Protein AF-A0A9X1QTQ3-F1 (afdb_monomer)

InterPro domains:
  IPR058598 Glycine zipper-like domain [PF26273] (4-44)

Mean predicted aligned error: 7.41 Å

Radius of gyration: 13.49 Å; Cα contacts (8 Å, |Δi|>4): 47; chains: 1; bounding box: 36×21×34 Å

Secondary structure (DSSP, 8-state):
-------TTHHHHHHHHHHHHHHHHTT-HHHHHHHHHHHHHHHHHHHHGGG-

Solvent-accessible surface area (backbone atoms only — not comparable to full-atom values): 2856 Å² total; per-residue (Å²): 136,86,80,76,77,71,72,75,60,54,47,30,52,50,18,39,53,50,11,45,55,52,5,61,75,64,78,41,43,7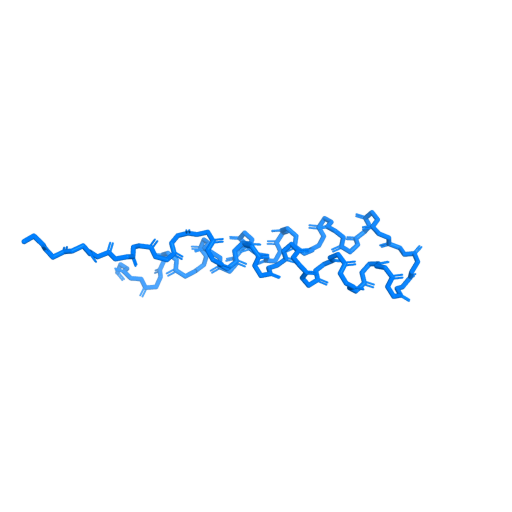4,63,29,33,54,48,13,40,51,52,6,46,47,53,43,55,58,52,61,64,72,75,111

Organism: NCBI:txid2874475

Foldseek 3Di:
DDPPPPCQCVLQVQLQVQLCVVCVVVVNNVVSNVRSNVRSVCVRVVVVVVVD

Sequence (52 aa):
MNIKKNKKGVKLGIGIILGTVVGYLTSNMGLWFVLGIAIGAALEYGTYNKQS

Structure (mmCIF, N/CA/C/O backbone):
data_AF-A0A9X1QTQ3-F1
#
_entry.id   AF-A0A9X1QTQ3-F1
#
loop_
_atom_site.group_PDB
_atom_site.id
_atom_site.type_symbol
_atom_site.label_atom_id
_atom_site.label_alt_id
_atom_site.label_comp_id
_atom_site.label_asym_id
_atom_site.label_entity_id
_atom_site.label_seq_id
_atom_site.pdbx_PDB_ins_code
_atom_site.Cartn_x
_atom_site.Cartn_y
_atom_site.Cartn_z
_atom_site.occupancy
_atom_site.B_iso_or_equiv
_atom_site.auth_seq_id
_atom_site.auth_comp_id
_atom_site.auth_asym_id
_atom_site.auth_atom_id
_atom_site.pdbx_PDB_model_num
ATOM 1 N N . MET A 1 1 ? -25.222 -11.349 21.425 1.00 39.28 1 MET A N 1
ATOM 2 C CA . MET A 1 1 ? -23.763 -11.107 21.357 1.00 39.28 1 MET A CA 1
ATOM 3 C C . MET A 1 1 ? -23.487 -10.188 20.170 1.00 39.28 1 MET A C 1
ATOM 5 O O . MET A 1 1 ? -23.734 -10.590 19.043 1.00 39.28 1 MET A O 1
ATOM 9 N N . ASN A 1 2 ? -23.104 -8.928 20.400 1.00 43.72 2 ASN A N 1
ATOM 10 C CA . ASN A 1 2 ? -22.901 -7.951 19.324 1.00 43.72 2 ASN A CA 1
ATOM 11 C C . ASN A 1 2 ? -21.416 -7.969 18.929 1.00 43.72 2 ASN A C 1
ATOM 13 O O . ASN A 1 2 ? -20.578 -7.386 19.617 1.00 43.72 2 ASN A O 1
ATOM 17 N N . ILE A 1 3 ? -21.070 -8.728 17.885 1.00 60.41 3 ILE A N 1
ATOM 18 C CA . ILE A 1 3 ? -19.685 -8.859 17.419 1.00 60.41 3 ILE A CA 1
ATOM 19 C C . ILE A 1 3 ? -19.300 -7.543 16.735 1.00 60.41 3 ILE A C 1
ATOM 21 O O . ILE A 1 3 ? -19.546 -7.342 15.544 1.00 60.41 3 ILE A O 1
ATOM 25 N N . LYS A 1 4 ? -18.696 -6.617 17.490 1.00 57.78 4 LYS A N 1
ATOM 26 C CA . LYS A 1 4 ? -18.002 -5.466 16.904 1.00 57.78 4 LYS A CA 1
ATOM 27 C C . LYS A 1 4 ? -16.847 -6.026 16.079 1.00 57.78 4 LYS A C 1
ATOM 29 O O 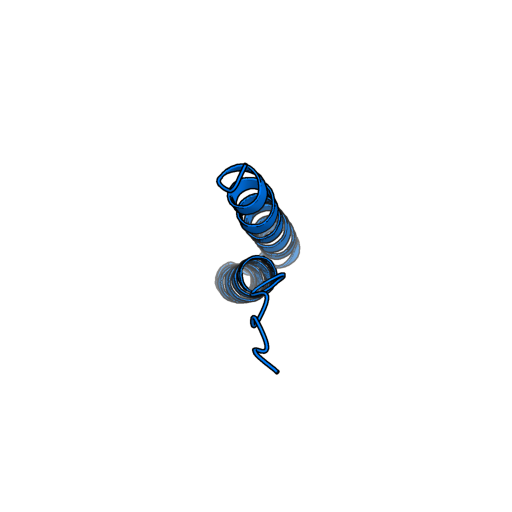. LYS A 1 4 ? -15.819 -6.416 16.624 1.00 57.78 4 LYS A O 1
ATOM 34 N N . LYS A 1 5 ? -17.038 -6.090 14.761 1.00 54.81 5 LYS A N 1
ATOM 35 C CA . LYS A 1 5 ? -15.996 -6.419 13.785 1.00 54.81 5 LYS A CA 1
ATOM 36 C C . LYS A 1 5 ? -14.942 -5.325 13.874 1.00 54.81 5 LYS A C 1
ATOM 38 O O . LYS A 1 5 ? -15.076 -4.276 13.245 1.00 54.81 5 LYS A O 1
ATOM 43 N N . ASN A 1 6 ? -13.960 -5.528 14.742 1.00 61.81 6 ASN A N 1
ATOM 44 C CA . ASN A 1 6 ? -12.869 -4.595 14.904 1.00 61.81 6 ASN A CA 1
ATOM 45 C C . ASN A 1 6 ? -12.054 -4.684 13.614 1.00 61.81 6 ASN A C 1
ATOM 47 O O . ASN A 1 6 ? -11.389 -5.687 13.377 1.00 61.81 6 ASN A O 1
ATOM 51 N N . LYS A 1 7 ? -12.188 -3.682 12.736 1.00 67.94 7 LYS A N 1
ATOM 52 C CA . LYS A 1 7 ? -11.517 -3.607 11.426 1.00 67.94 7 LYS A CA 1
ATOM 53 C C . LYS A 1 7 ? -10.015 -3.319 11.591 1.00 67.94 7 LYS A C 1
ATOM 55 O O . LYS A 1 7 ? -9.443 -2.575 10.802 1.00 67.94 7 LYS A O 1
ATOM 60 N N . LYS A 1 8 ? -9.412 -3.870 12.643 1.00 67.69 8 LYS A N 1
ATOM 61 C CA . LYS A 1 8 ? -7.988 -3.815 12.925 1.00 67.69 8 LYS A CA 1
ATOM 62 C C . LYS A 1 8 ? -7.251 -4.596 11.854 1.00 67.69 8 LYS A C 1
ATOM 64 O O . LYS A 1 8 ? -7.589 -5.746 11.589 1.00 67.69 8 LYS A O 1
ATOM 69 N N . GLY A 1 9 ? -6.277 -3.956 11.229 1.00 75.94 9 GLY A N 1
ATOM 70 C CA . GLY A 1 9 ? -5.414 -4.551 10.214 1.00 75.94 9 GLY A CA 1
ATOM 71 C C . GLY A 1 9 ? -5.964 -4.494 8.791 1.00 75.94 9 GLY A C 1
ATOM 72 O O . GLY A 1 9 ? -5.243 -4.843 7.860 1.00 75.94 9 GLY A O 1
ATOM 73 N N . VAL A 1 10 ? -7.192 -4.002 8.578 1.00 84.62 10 VAL A N 1
ATOM 74 C CA . VAL A 1 10 ? -7.721 -3.815 7.216 1.00 84.62 10 VAL A CA 1
ATOM 75 C C . VAL A 1 10 ? -6.908 -2.751 6.475 1.00 84.62 10 VAL A C 1
ATOM 77 O O . VAL A 1 10 ? -6.614 -2.924 5.294 1.00 84.62 10 VAL A O 1
ATOM 80 N N . LYS A 1 11 ? -6.492 -1.672 7.154 1.00 84.12 11 LYS A N 1
ATOM 81 C CA . LYS A 1 11 ? -5.726 -0.588 6.514 1.00 84.12 11 LYS A CA 1
ATOM 82 C C . LYS A 1 11 ? -4.290 -1.015 6.230 1.00 84.12 11 LYS A C 1
ATOM 84 O O . LYS A 1 11 ? -3.766 -0.702 5.164 1.00 84.12 11 LYS A O 1
ATOM 89 N N . LEU A 1 12 ? -3.704 -1.805 7.131 1.00 88.12 12 LEU A N 1
ATOM 90 C CA . LEU A 1 12 ? -2.411 -2.449 6.906 1.00 88.12 12 LEU A CA 1
ATOM 91 C C . LEU A 1 12 ? -2.452 -3.381 5.684 1.00 88.12 12 LEU A C 1
ATOM 93 O O . LEU A 1 12 ? -1.602 -3.272 4.804 1.00 88.12 12 LEU A O 1
ATOM 97 N N . GLY A 1 13 ? -3.470 -4.244 5.593 1.00 89.19 13 GLY A N 1
ATOM 98 C CA . GLY A 1 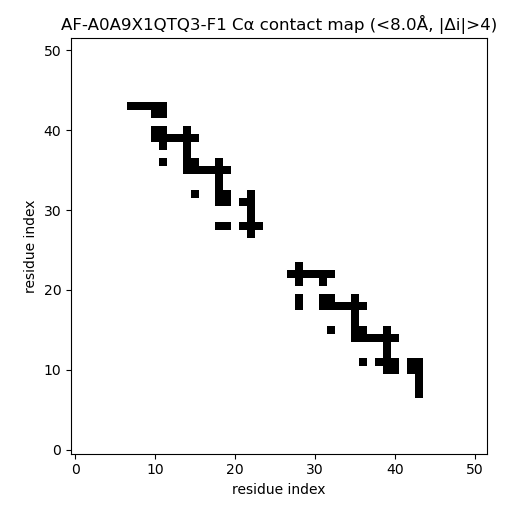13 ? -3.650 -5.154 4.459 1.00 89.19 13 GLY A CA 1
ATOM 99 C C . GLY A 1 13 ? -3.792 -4.422 3.121 1.00 89.19 13 GLY A C 1
ATOM 100 O O . GLY A 1 13 ? -3.177 -4.822 2.134 1.00 89.19 13 GLY A O 1
ATOM 101 N N . ILE A 1 14 ? -4.528 -3.306 3.095 1.00 90.44 14 ILE A N 1
ATOM 102 C CA . ILE A 1 14 ? -4.655 -2.453 1.901 1.00 90.44 14 ILE A CA 1
ATOM 103 C C . ILE A 1 14 ? -3.295 -1.867 1.492 1.00 90.44 14 ILE A C 1
ATOM 105 O O . ILE A 1 14 ? -2.959 -1.893 0.309 1.00 90.44 14 ILE A O 1
ATOM 109 N N . GLY A 1 15 ? -2.496 -1.385 2.450 1.00 91.06 15 GLY A N 1
ATOM 110 C CA . GLY A 1 15 ? -1.153 -0.860 2.182 1.00 91.06 15 GLY A CA 1
ATOM 111 C C . GLY A 1 15 ? -0.211 -1.902 1.571 1.00 91.06 15 GLY A C 1
ATOM 112 O O . GLY A 1 15 ? 0.493 -1.602 0.608 1.00 91.06 15 GLY A O 1
ATOM 113 N N . ILE A 1 16 ? -0.254 -3.145 2.061 1.00 92.44 16 ILE A N 1
ATOM 114 C CA . ILE A 1 16 ? 0.550 -4.260 1.530 1.00 92.44 16 ILE A CA 1
ATOM 115 C C . ILE A 1 16 ? 0.148 -4.595 0.090 1.00 92.44 16 ILE A C 1
ATOM 117 O O . ILE A 1 16 ? 1.013 -4.719 -0.780 1.00 92.44 16 ILE A O 1
ATOM 121 N N . ILE A 1 17 ? -1.156 -4.723 -0.179 1.00 93.38 17 ILE A N 1
ATOM 122 C CA . ILE A 1 17 ? -1.664 -5.053 -1.519 1.00 93.38 17 ILE A CA 1
ATOM 123 C C . ILE A 1 17 ? -1.284 -3.948 -2.510 1.00 93.38 17 ILE A C 1
ATOM 125 O O . ILE A 1 17 ? -0.721 -4.240 -3.563 1.00 93.38 17 ILE A O 1
ATOM 129 N N . LEU A 1 18 ? -1.517 -2.681 -2.154 1.00 92.12 18 LEU A N 1
ATOM 130 C CA . LEU A 1 18 ? -1.158 -1.541 -3.001 1.00 92.12 18 LEU A CA 1
ATOM 131 C C . LEU A 1 18 ? 0.353 -1.451 -3.235 1.00 92.12 18 LEU A C 1
ATOM 133 O O . LEU A 1 18 ? 0.776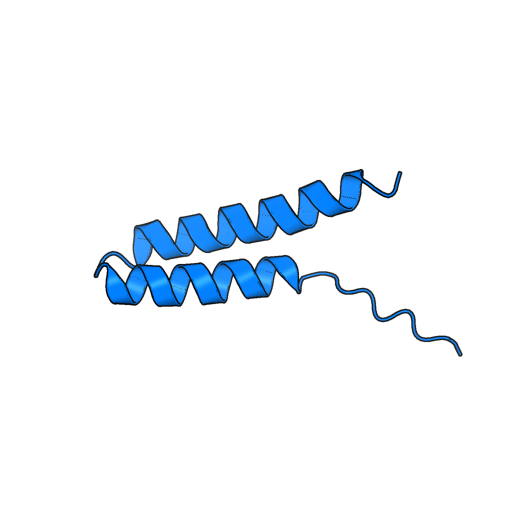 -1.307 -4.379 1.00 92.12 18 LEU A O 1
ATOM 137 N N . GLY A 1 19 ? 1.170 -1.597 -2.189 1.00 91.94 19 GLY A N 1
ATOM 138 C CA . GLY A 1 19 ? 2.631 -1.594 -2.314 1.00 91.94 19 GLY A CA 1
ATOM 139 C C . GLY A 1 19 ? 3.151 -2.718 -3.209 1.00 91.94 19 GLY A C 1
ATOM 140 O O . GLY A 1 19 ? 4.075 -2.508 -3.992 1.00 91.94 19 GLY A O 1
ATOM 141 N N . THR A 1 20 ? 2.513 -3.889 -3.163 1.00 92.62 20 THR A N 1
ATOM 142 C CA . THR A 1 20 ? 2.867 -5.031 -4.019 1.00 92.62 20 THR A CA 1
ATOM 143 C C . THR A 1 20 ? 2.498 -4.777 -5.480 1.00 92.62 20 THR A C 1
ATOM 145 O O . THR A 1 20 ? 3.326 -4.996 -6.361 1.00 92.62 20 THR A O 1
ATOM 148 N N . VAL A 1 21 ? 1.288 -4.272 -5.753 1.00 94.38 21 VAL A N 1
A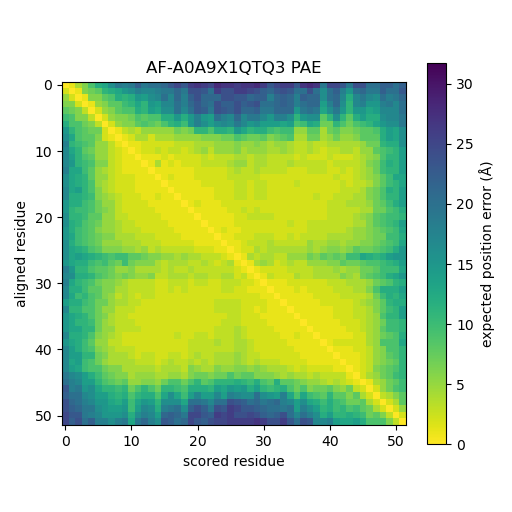TOM 149 C CA . VAL A 1 21 ? 0.835 -3.960 -7.122 1.00 94.38 21 VAL A CA 1
ATOM 150 C C . VAL A 1 21 ? 1.695 -2.859 -7.742 1.00 94.38 21 VAL A C 1
ATOM 152 O O . VAL A 1 21 ? 2.195 -3.021 -8.853 1.00 94.38 21 VAL A O 1
ATOM 155 N N . VAL A 1 22 ? 1.931 -1.763 -7.019 1.00 92.88 22 VAL A N 1
ATOM 156 C CA . VAL A 1 22 ? 2.764 -0.652 -7.509 1.00 92.88 22 VAL A CA 1
ATOM 157 C C . VAL A 1 22 ? 4.226 -1.084 -7.659 1.00 92.88 22 VAL A C 1
ATOM 159 O O . VAL A 1 22 ? 4.875 -0.746 -8.651 1.00 92.88 22 VAL A O 1
ATOM 162 N N . GLY A 1 23 ? 4.740 -1.880 -6.719 1.00 94.06 23 GLY A N 1
ATOM 163 C CA . GLY A 1 23 ? 6.092 -2.430 -6.780 1.00 94.06 23 GLY A CA 1
ATOM 164 C C . GLY A 1 23 ? 6.313 -3.371 -7.959 1.00 94.06 23 GLY A C 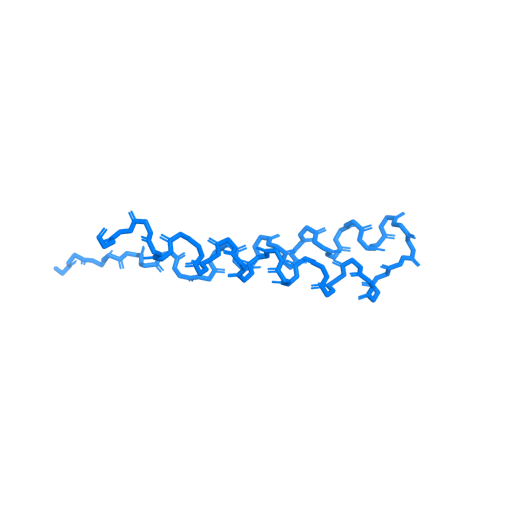1
ATOM 165 O O . GLY A 1 23 ? 7.371 -3.304 -8.587 1.00 94.06 23 GLY A O 1
ATOM 166 N N . TYR A 1 24 ? 5.310 -4.188 -8.296 1.00 92.81 24 TYR A N 1
ATOM 167 C CA . TYR A 1 24 ? 5.311 -5.017 -9.501 1.00 92.81 24 TYR A CA 1
ATOM 168 C C . TYR A 1 24 ? 5.338 -4.157 -10.769 1.00 92.81 24 TYR A C 1
ATOM 170 O O . TYR A 1 24 ? 6.188 -4.367 -11.627 1.00 92.81 24 TYR A O 1
ATOM 178 N N . LEU A 1 25 ? 4.474 -3.139 -10.857 1.00 94.56 25 LEU A N 1
ATOM 179 C CA . LEU A 1 25 ? 4.399 -2.252 -12.025 1.00 94.56 25 LEU A CA 1
ATOM 180 C C . LEU A 1 25 ? 5.670 -1.419 -12.243 1.00 94.56 25 LEU A C 1
ATOM 182 O O . LEU A 1 25 ? 6.003 -1.089 -13.376 1.00 94.56 25 LEU A O 1
ATOM 186 N N . THR A 1 26 ? 6.382 -1.085 -11.169 1.00 92.69 26 THR A N 1
ATOM 187 C CA . THR A 1 26 ? 7.581 -0.232 -11.223 1.00 92.69 26 THR A CA 1
ATOM 188 C C . THR A 1 26 ? 8.877 -1.049 -11.322 1.00 92.69 26 THR A C 1
ATOM 190 O O . THR A 1 26 ? 9.963 -0.471 -11.288 1.00 92.69 26 THR A O 1
ATOM 193 N N . SER A 1 27 ? 8.804 -2.389 -11.384 1.00 90.94 27 SER A N 1
ATOM 194 C CA . SER A 1 27 ? 9.962 -3.303 -11.293 1.00 90.94 27 SER A CA 1
ATOM 195 C C . SER A 1 27 ? 10.877 -3.026 -10.086 1.00 90.94 27 SER A C 1
ATOM 197 O O . SER A 1 27 ? 12.061 -3.349 -10.090 1.00 90.94 27 SER A O 1
ATOM 199 N N . ASN A 1 28 ? 10.322 -2.417 -9.034 1.00 90.38 28 ASN A N 1
ATOM 200 C CA . ASN A 1 28 ? 11.030 -1.977 -7.832 1.00 90.38 28 ASN A CA 1
ATOM 201 C C . ASN A 1 28 ? 10.262 -2.445 -6.592 1.00 90.38 28 ASN A C 1
ATOM 203 O O . ASN A 1 28 ? 9.805 -1.650 -5.767 1.00 90.38 28 ASN A O 1
ATOM 207 N N . MET A 1 29 ? 10.097 -3.767 -6.480 1.00 89.69 29 MET A N 1
ATOM 208 C CA . MET A 1 29 ? 9.314 -4.391 -5.412 1.00 89.69 29 MET A CA 1
ATOM 209 C C . MET A 1 29 ? 9.839 -4.067 -4.017 1.00 89.69 29 MET A C 1
ATOM 211 O O . MET A 1 29 ? 9.041 -3.746 -3.149 1.00 89.69 29 MET A O 1
ATOM 215 N N . GLY A 1 30 ? 11.156 -4.107 -3.789 1.00 90.56 30 GLY A N 1
ATOM 216 C CA . GLY A 1 30 ? 11.717 -3.906 -2.447 1.00 90.56 30 GLY A CA 1
ATOM 217 C C . GLY A 1 30 ? 11.354 -2.548 -1.837 1.00 90.56 30 GLY A C 1
ATOM 218 O O . GLY A 1 30 ? 10.951 -2.472 -0.680 1.00 90.56 30 GLY A O 1
ATOM 219 N N . LEU A 1 31 ? 11.424 -1.483 -2.637 1.00 92.50 31 LEU A N 1
ATOM 220 C CA . LEU A 1 31 ? 11.166 -0.117 -2.180 1.00 92.50 31 LEU A CA 1
ATOM 221 C C . LEU A 1 31 ? 9.664 0.118 -1.958 1.00 92.50 31 LEU A C 1
ATOM 223 O O . LEU A 1 31 ? 9.248 0.578 -0.895 1.00 92.50 31 LEU A O 1
ATOM 227 N N . TRP A 1 32 ? 8.838 -0.270 -2.932 1.00 93.06 32 TRP A N 1
ATOM 228 C CA . TRP A 1 32 ? 7.387 -0.078 -2.877 1.00 93.06 32 TRP A CA 1
ATOM 229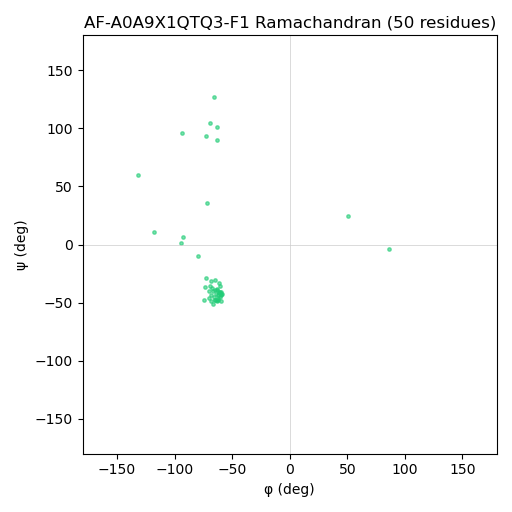 C C . TRP A 1 32 ? 6.674 -1.005 -1.890 1.00 93.06 32 TRP A C 1
ATOM 231 O O . TRP A 1 32 ? 5.659 -0.612 -1.317 1.00 93.06 32 TRP A O 1
ATOM 241 N N . PHE A 1 33 ? 7.210 -2.197 -1.634 1.00 91.44 33 PHE A N 1
ATOM 242 C CA . PHE A 1 33 ? 6.680 -3.111 -0.624 1.00 91.44 33 PHE A CA 1
ATOM 243 C C . PHE A 1 33 ? 6.883 -2.557 0.790 1.00 91.44 33 PHE A C 1
ATOM 245 O O . PHE A 1 33 ? 5.926 -2.469 1.561 1.00 91.44 33 PHE A O 1
ATOM 252 N N . VAL A 1 34 ? 8.101 -2.099 1.108 1.00 93.06 34 VAL A N 1
ATOM 253 C CA . VAL A 1 34 ? 8.403 -1.447 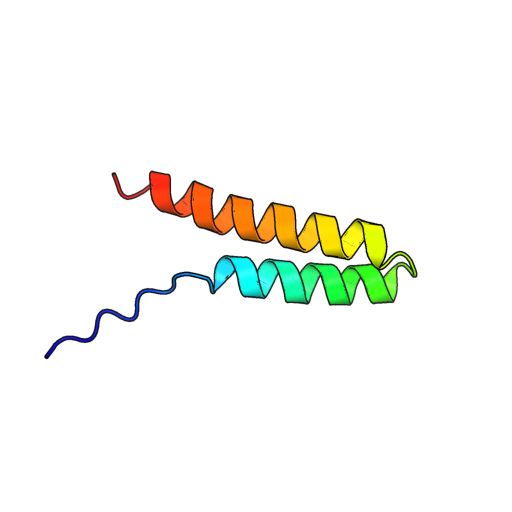2.394 1.00 93.06 34 VAL A CA 1
ATOM 254 C C . VAL A 1 34 ? 7.570 -0.176 2.560 1.00 93.06 34 VAL A C 1
ATOM 256 O O . VAL A 1 34 ? 6.995 0.049 3.625 1.00 93.06 34 VAL A O 1
ATOM 259 N N . LEU A 1 35 ? 7.433 0.618 1.494 1.00 93.31 35 LEU A N 1
ATOM 260 C CA . LEU A 1 35 ? 6.614 1.828 1.504 1.00 93.31 35 LEU A CA 1
ATOM 261 C C . LEU A 1 35 ? 5.123 1.519 1.723 1.00 93.31 35 LEU A C 1
ATOM 263 O O . LEU A 1 35 ? 4.471 2.182 2.527 1.00 93.31 35 LEU A O 1
ATOM 267 N N . GLY A 1 36 ? 4.591 0.479 1.078 1.00 92.81 36 GLY A N 1
ATOM 268 C CA . GLY A 1 36 ? 3.213 0.020 1.270 1.00 92.81 36 GLY A CA 1
ATOM 269 C C . GLY A 1 36 ? 2.928 -0.440 2.701 1.00 92.81 36 GLY A C 1
ATOM 270 O O . GLY A 1 36 ? 1.893 -0.079 3.268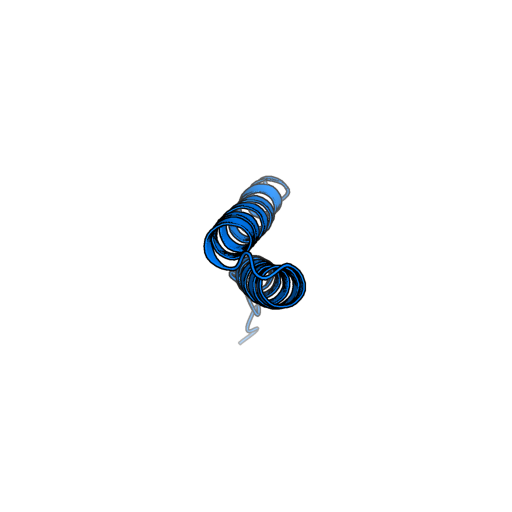 1.00 92.81 36 GLY A O 1
ATOM 271 N N . ILE A 1 37 ? 3.866 -1.163 3.324 1.00 92.00 37 ILE A N 1
ATOM 272 C CA . ILE A 1 37 ? 3.774 -1.556 4.739 1.00 92.00 37 ILE A CA 1
ATOM 273 C C . ILE A 1 37 ? 3.813 -0.324 5.646 1.00 92.00 37 ILE A C 1
ATOM 275 O O . ILE A 1 37 ? 2.960 -0.195 6.523 1.00 92.00 37 ILE A O 1
ATOM 279 N N . ALA A 1 38 ? 4.762 0.592 5.432 1.00 92.75 38 ALA A N 1
ATOM 280 C CA . ALA A 1 38 ? 4.911 1.795 6.249 1.00 92.75 38 ALA A CA 1
ATOM 281 C C . ALA A 1 38 ? 3.658 2.684 6.192 1.00 92.75 38 ALA A C 1
ATOM 283 O O . ALA A 1 38 ? 3.153 3.109 7.231 1.00 92.75 38 ALA A O 1
ATOM 284 N N . ILE A 1 39 ? 3.105 2.903 4.994 1.00 91.00 39 ILE A N 1
ATOM 285 C CA . ILE A 1 39 ? 1.868 3.671 4.797 1.00 91.00 39 ILE A CA 1
ATOM 286 C C . ILE A 1 39 ? 0.673 2.939 5.421 1.00 91.00 39 ILE A C 1
ATOM 288 O O . ILE A 1 39 ? -0.114 3.553 6.141 1.00 91.00 39 ILE A O 1
ATOM 292 N N . GLY A 1 40 ? 0.542 1.628 5.199 1.00 89.81 40 GLY A N 1
ATOM 293 C CA . GLY A 1 40 ? -0.532 0.820 5.783 1.00 89.81 40 GLY A CA 1
ATOM 294 C C . GLY A 1 40 ? -0.515 0.831 7.315 1.00 89.81 40 GLY A C 1
ATOM 295 O O . GLY A 1 40 ? -1.560 1.005 7.944 1.00 89.81 40 GLY A O 1
ATOM 296 N N . ALA A 1 41 ? 0.670 0.715 7.917 1.00 89.12 41 ALA A N 1
ATOM 297 C CA . ALA A 1 41 ? 0.868 0.776 9.362 1.00 89.12 41 ALA A CA 1
ATOM 298 C C . ALA A 1 41 ? 0.589 2.177 9.919 1.00 89.12 41 ALA A C 1
ATOM 300 O O . ALA A 1 41 ? -0.103 2.302 10.928 1.00 89.12 41 ALA A O 1
ATOM 301 N N . ALA A 1 42 ? 1.055 3.230 9.242 1.00 88.94 42 ALA A N 1
ATOM 302 C CA . ALA A 1 42 ? 0.792 4.612 9.631 1.00 88.94 42 ALA A CA 1
ATOM 303 C C . ALA A 1 42 ? -0.704 4.958 9.561 1.00 88.94 42 ALA A C 1
ATOM 305 O O . ALA A 1 42 ? -1.221 5.633 10.448 1.00 88.94 42 ALA A O 1
ATOM 306 N N . LEU A 1 43 ? -1.429 4.467 8.551 1.00 85.81 43 LEU A N 1
ATOM 307 C CA . LEU A 1 43 ? -2.878 4.660 8.432 1.00 85.81 43 LEU A CA 1
ATOM 308 C C . LEU A 1 43 ? -3.658 3.916 9.520 1.00 85.81 43 LEU A C 1
ATOM 310 O O . LEU A 1 43 ? -4.665 4.431 10.017 1.00 85.81 43 LEU A O 1
ATOM 314 N N . GLU A 1 44 ? -3.199 2.722 9.889 1.00 83.19 44 GLU A N 1
ATOM 315 C CA . GLU A 1 44 ? -3.760 1.925 10.980 1.00 83.19 44 GLU A CA 1
ATOM 316 C C . GLU A 1 44 ? -3.535 2.619 12.339 1.00 83.19 44 GLU A C 1
ATOM 318 O O . GLU A 1 44 ? -4.499 2.884 13.062 1.00 83.19 44 GLU A O 1
ATOM 323 N N . TYR A 1 45 ? -2.295 3.022 12.644 1.00 81.38 45 TYR A N 1
ATOM 324 C CA . TYR A 1 45 ? -1.926 3.707 13.894 1.00 81.38 45 TYR A CA 1
ATOM 325 C C . TYR A 1 45 ? -2.470 5.140 13.997 1.00 81.38 45 TYR A C 1
ATOM 327 O O . TYR A 1 45 ? -2.936 5.562 15.057 1.00 81.38 45 TYR A O 1
ATOM 335 N N . GLY A 1 46 ? -2.452 5.899 12.902 1.00 74.62 46 GLY A N 1
ATOM 336 C CA . GLY A 1 46 ? -2.971 7.268 12.852 1.00 74.62 46 GLY A CA 1
ATOM 337 C C . GLY A 1 46 ? -4.493 7.324 12.999 1.00 74.62 46 GLY A C 1
ATOM 338 O O . GLY A 1 46 ? -5.032 8.253 13.594 1.00 74.62 46 GLY A O 1
ATOM 339 N N . THR A 1 47 ? -5.200 6.291 12.532 1.00 64.69 47 THR A N 1
ATOM 340 C CA . THR A 1 47 ? -6.643 6.123 12.776 1.00 64.69 47 THR A CA 1
ATOM 341 C C . THR A 1 47 ? -6.956 5.804 14.226 1.00 64.69 47 THR A C 1
ATOM 343 O O . THR A 1 47 ? -7.968 6.269 14.746 1.00 64.69 47 THR A O 1
ATOM 346 N N . TYR A 1 48 ? -6.090 5.034 14.879 1.00 57.38 48 TYR A N 1
ATOM 347 C CA . TYR A 1 48 ? -6.259 4.648 16.273 1.00 57.38 48 TYR A CA 1
ATOM 348 C C . TYR A 1 48 ? -6.281 5.859 17.222 1.00 57.38 48 TYR A C 1
ATOM 350 O O . TYR A 1 48 ? -7.029 5.868 18.194 1.00 57.38 48 TYR A O 1
ATOM 358 N N . ASN A 1 49 ? -5.532 6.914 16.888 1.00 54.34 49 ASN A N 1
ATOM 359 C CA . ASN A 1 49 ? -5.465 8.158 17.661 1.00 54.34 49 ASN A CA 1
ATOM 360 C C . ASN A 1 49 ? -6.639 9.123 17.431 1.00 54.34 49 ASN A C 1
ATOM 362 O O . ASN A 1 49 ? -6.772 10.095 18.164 1.00 54.34 49 ASN A O 1
ATOM 366 N N . LYS A 1 50 ? -7.507 8.880 16.440 1.00 46.59 50 LYS A N 1
ATOM 367 C CA . LYS A 1 50 ? -8.671 9.745 16.163 1.00 46.59 50 LYS A CA 1
ATOM 368 C C . LYS A 1 50 ? -9.950 9.283 16.879 1.00 46.59 50 LYS A C 1
ATOM 370 O O . LYS A 1 50 ? -11.023 9.809 16.600 1.00 46.59 50 LYS A O 1
ATOM 375 N N . GLN A 1 51 ? -9.845 8.271 17.744 1.00 50.69 51 GLN A N 1
ATOM 376 C CA . GLN A 1 51 ? -10.953 7.734 18.540 1.00 50.69 51 GLN A CA 1
ATOM 377 C C . GLN A 1 51 ? -10.734 7.890 20.061 1.00 50.69 51 GLN A C 1
ATOM 379 O O . GLN A 1 51 ? -11.502 7.313 20.830 1.00 50.69 51 GLN A O 1
ATOM 384 N N . SER A 1 52 ? -9.717 8.658 20.484 1.00 42.16 52 SER A N 1
ATOM 385 C CA . SER A 1 52 ? -9.580 9.154 21.863 1.00 42.16 52 SER A CA 1
ATOM 386 C C . SER A 1 52 ? -10.111 10.572 21.992 1.00 42.16 52 SER A C 1
ATOM 388 O O . SER A 1 52 ? -10.050 11.314 20.988 1.00 42.16 52 SER A O 1
#

pLDDT: mean 80.44, std 16.64, range [39.28, 94.56]